Protein AF-A0AAV2EID3-F1 (afdb_monomer_lite)

Structure (mmCIF, N/CA/C/O backbone):
data_AF-A0AAV2EID3-F1
#
_entry.id   AF-A0AAV2EID3-F1
#
loop_
_atom_site.group_PDB
_atom_site.id
_atom_site.type_symbol
_atom_site.label_atom_id
_atom_site.label_alt_id
_atom_site.label_comp_id
_atom_site.label_asym_id
_atom_site.label_entity_id
_atom_site.label_seq_id
_atom_site.pdbx_PDB_ins_code
_atom_site.Cartn_x
_atom_site.Cartn_y
_atom_site.Cartn_z
_atom_site.occupancy
_atom_site.B_iso_or_equiv
_atom_site.auth_seq_id
_atom_site.auth_comp_id
_atom_site.auth_asym_id
_atom_site.auth_atom_id
_atom_site.pdbx_PDB_model_num
ATOM 1 N N . MET A 1 1 ? 14.014 9.945 -13.400 1.00 88.56 1 MET A N 1
ATOM 2 C CA . MET A 1 1 ? 14.006 8.475 -13.251 1.00 88.56 1 MET A CA 1
ATOM 3 C C . MET A 1 1 ? 14.023 7.812 -14.616 1.00 88.56 1 MET A C 1
ATOM 5 O O . MET A 1 1 ? 14.998 7.139 -14.896 1.00 88.56 1 MET A O 1
ATOM 9 N N . GLU A 1 2 ? 13.040 8.075 -15.479 1.00 92.00 2 GLU A N 1
ATOM 10 C CA . GLU A 1 2 ? 12.957 7.484 -16.829 1.00 92.00 2 GLU A CA 1
ATOM 11 C C . GLU A 1 2 ? 14.225 7.690 -17.669 1.00 92.00 2 GLU A C 1
ATOM 13 O O . GLU A 1 2 ? 14.787 6.716 -18.156 1.00 92.00 2 GLU A O 1
ATOM 18 N N . ASN A 1 3 ? 14.757 8.918 -17.730 1.00 94.00 3 ASN A N 1
ATOM 19 C CA . ASN A 1 3 ? 16.014 9.186 -18.447 1.00 94.00 3 ASN A CA 1
ATOM 20 C C . ASN A 1 3 ? 17.190 8.352 -17.922 1.00 94.00 3 ASN A C 1
ATOM 22 O O . ASN A 1 3 ? 17.950 7.806 -18.706 1.00 94.00 3 ASN A O 1
ATOM 26 N N . PHE A 1 4 ? 17.314 8.234 -16.597 1.00 95.75 4 PHE A N 1
ATOM 27 C CA . PHE A 1 4 ? 18.401 7.485 -15.965 1.00 95.75 4 PHE A CA 1
ATOM 28 C C . PHE A 1 4 ? 18.275 5.985 -16.250 1.00 95.75 4 PHE A C 1
ATOM 30 O O . PHE A 1 4 ? 19.234 5.355 -16.672 1.00 95.75 4 PHE A O 1
ATOM 37 N N . LEU A 1 5 ? 17.068 5.429 -16.098 1.00 96.06 5 LEU A N 1
ATOM 38 C CA . LEU A 1 5 ? 16.764 4.021 -16.382 1.00 96.06 5 LEU A CA 1
ATOM 39 C C . LEU A 1 5 ? 16.831 3.670 -17.876 1.00 96.06 5 LEU A C 1
ATOM 41 O O . LEU A 1 5 ? 16.858 2.494 -18.229 1.00 96.06 5 LEU A O 1
ATOM 45 N N . SER A 1 6 ? 16.901 4.680 -18.742 1.00 95.38 6 SER A N 1
ATOM 46 C CA . SER A 1 6 ? 17.039 4.511 -20.186 1.00 95.38 6 SER A CA 1
ATOM 47 C C . SER A 1 6 ? 18.491 4.511 -20.673 1.00 95.38 6 SER A C 1
ATOM 49 O O . SER A 1 6 ? 18.713 4.208 -21.841 1.00 95.38 6 SER A O 1
ATOM 51 N N . GLU A 1 7 ? 19.477 4.821 -19.823 1.00 96.38 7 GLU A N 1
ATOM 52 C CA . GLU A 1 7 ? 20.891 4.841 -20.218 1.00 96.38 7 GLU A CA 1
ATOM 53 C C . GLU A 1 7 ? 21.411 3.432 -20.547 1.00 96.38 7 GLU A C 1
ATOM 55 O O . GLU A 1 7 ? 21.319 2.522 -19.724 1.00 96.38 7 GLU A O 1
ATOM 60 N N . ASP A 1 8 ? 22.038 3.257 -21.715 1.00 95.56 8 ASP A N 1
ATOM 61 C CA . ASP A 1 8 ? 22.587 1.963 -22.159 1.00 95.56 8 ASP A CA 1
ATOM 62 C C . ASP A 1 8 ? 23.606 1.375 -21.178 1.00 95.56 8 ASP A C 1
ATOM 64 O O . ASP A 1 8 ? 23.669 0.162 -20.977 1.00 95.56 8 ASP A O 1
ATOM 68 N N . THR A 1 9 ? 24.414 2.230 -20.547 1.00 96.00 9 THR A N 1
ATOM 69 C CA . THR A 1 9 ? 25.388 1.825 -19.525 1.00 96.00 9 THR A CA 1
ATOM 70 C C . THR A 1 9 ? 24.691 1.216 -18.314 1.00 96.00 9 THR A C 1
ATOM 72 O O . THR A 1 9 ? 25.139 0.188 -17.803 1.00 96.00 9 THR A O 1
ATOM 75 N N . LEU A 1 10 ? 23.576 1.807 -17.878 1.00 96.38 10 LEU A N 1
ATOM 76 C CA . LEU A 1 10 ? 22.786 1.300 -16.767 1.00 96.38 10 LEU A CA 1
ATOM 77 C C . LEU A 1 10 ? 22.003 0.046 -17.156 1.00 96.38 10 LEU A C 1
ATOM 79 O O . LEU A 1 10 ? 22.027 -0.927 -16.405 1.00 96.38 10 LEU A O 1
ATOM 83 N N . LYS A 1 11 ? 21.369 0.024 -18.334 1.00 96.94 11 LYS A N 1
ATOM 84 C CA . LYS A 1 11 ? 20.698 -1.175 -18.862 1.00 96.94 11 LYS A CA 1
ATOM 85 C C . LYS A 1 11 ? 21.664 -2.351 -18.942 1.00 96.94 11 LYS A C 1
ATOM 87 O O . LYS A 1 11 ? 21.367 -3.422 -18.418 1.00 96.94 11 LYS A O 1
ATOM 92 N N . SER A 1 12 ? 22.864 -2.117 -19.473 1.00 95.94 12 SER A N 1
ATOM 93 C CA . SER A 1 12 ? 23.932 -3.118 -19.531 1.00 95.94 12 SER A CA 1
ATOM 94 C C . SER A 1 12 ? 24.351 -3.587 -18.136 1.00 95.94 12 SER A C 1
ATOM 96 O O . SER A 1 12 ? 24.514 -4.785 -17.918 1.00 95.94 12 SER A O 1
ATOM 98 N N . ALA A 1 13 ? 24.486 -2.671 -17.170 1.00 97.31 13 ALA A N 1
ATOM 99 C CA . ALA A 1 13 ? 24.835 -3.014 -15.790 1.00 97.31 13 ALA A CA 1
ATOM 100 C C . ALA A 1 13 ? 23.743 -3.834 -15.075 1.00 97.31 13 ALA A C 1
ATOM 102 O O . ALA A 1 13 ? 24.067 -4.680 -14.243 1.00 97.31 13 ALA A O 1
ATOM 103 N N . LEU A 1 14 ? 22.467 -3.608 -15.403 1.00 96.81 14 LEU A N 1
ATOM 104 C CA . LEU A 1 14 ? 21.319 -4.359 -14.881 1.00 96.81 14 LEU A CA 1
ATOM 105 C C . LEU A 1 14 ? 21.025 -5.649 -15.670 1.00 96.81 14 LEU A C 1
ATOM 107 O O . LEU A 1 14 ? 20.185 -6.438 -15.244 1.00 96.81 14 LEU A O 1
ATOM 111 N N . GLY A 1 15 ? 21.702 -5.876 -16.801 1.00 96.88 15 GLY A N 1
ATOM 112 C CA . GLY A 1 15 ? 21.473 -7.031 -17.674 1.00 96.88 15 GLY A CA 1
ATOM 113 C C . GLY A 1 15 ? 20.186 -6.950 -18.505 1.00 96.88 15 GLY A C 1
ATOM 114 O O . GLY A 1 15 ? 19.633 -7.985 -18.870 1.00 96.88 15 GLY A O 1
ATOM 115 N N . VAL A 1 16 ? 19.698 -5.742 -18.792 1.00 96.44 16 VAL A N 1
ATOM 116 C CA . VAL A 1 16 ? 18.509 -5.485 -19.620 1.00 96.44 16 VAL A CA 1
ATOM 117 C C . VAL A 1 16 ? 18.942 -5.161 -21.055 1.00 96.44 16 VAL A C 1
ATOM 119 O O . VAL A 1 16 ? 19.944 -4.480 -21.261 1.00 96.44 16 VAL A O 1
ATOM 122 N N . GLY A 1 17 ? 18.199 -5.650 -22.054 1.00 94.62 17 GLY A N 1
ATOM 123 C CA . GLY A 1 17 ? 18.461 -5.357 -23.467 1.00 94.62 17 GLY A CA 1
ATOM 124 C C . GLY A 1 17 ? 18.309 -3.868 -23.796 1.00 94.62 17 GLY A C 1
ATOM 125 O O . GLY A 1 17 ? 17.390 -3.209 -23.310 1.00 94.62 17 GLY A O 1
ATOM 126 N N . ASN A 1 18 ? 19.200 -3.327 -24.633 1.00 92.75 18 ASN A N 1
ATOM 127 C CA . ASN A 1 18 ? 19.157 -1.907 -25.018 1.00 92.75 18 ASN A CA 1
ATOM 128 C C . ASN A 1 18 ? 17.930 -1.565 -25.883 1.00 92.75 18 ASN A C 1
ATOM 130 O O . ASN A 1 18 ? 17.502 -0.413 -25.912 1.00 92.75 18 ASN A O 1
ATOM 134 N N . ASP A 1 19 ? 17.349 -2.566 -26.544 1.00 94.25 19 ASP A N 1
ATOM 135 C CA . ASP A 1 19 ? 16.120 -2.501 -27.337 1.00 94.25 19 ASP A CA 1
ATOM 136 C C . ASP A 1 19 ? 14.838 -2.411 -26.493 1.00 94.25 19 ASP A C 1
ATOM 138 O O . ASP A 1 19 ? 13.771 -2.129 -27.033 1.00 94.25 19 ASP A O 1
ATOM 142 N N . ILE A 1 20 ? 14.932 -2.608 -25.175 1.00 93.06 20 ILE A N 1
ATOM 143 C CA . ILE A 1 20 ? 13.799 -2.485 -24.256 1.00 93.06 20 ILE A CA 1
ATOM 144 C C . ILE A 1 20 ? 13.715 -1.044 -23.755 1.00 93.06 20 ILE A C 1
ATOM 146 O O . ILE A 1 20 ? 14.631 -0.541 -23.099 1.00 93.06 20 ILE A O 1
ATOM 150 N N . GLU A 1 21 ? 12.607 -0.370 -24.045 1.00 93.12 21 GLU A N 1
ATOM 151 C CA . GLU A 1 21 ? 12.312 0.964 -23.523 1.00 93.12 21 GLU A CA 1
ATOM 152 C C . GLU A 1 21 ? 11.787 0.881 -22.085 1.00 93.12 21 GLU A C 1
ATOM 154 O O . GLU A 1 21 ? 10.903 0.082 -21.773 1.00 93.12 21 GLU A O 1
ATOM 159 N N . PHE A 1 22 ? 12.331 1.715 -21.196 1.00 95.25 22 PHE A N 1
ATOM 160 C CA . PHE A 1 22 ? 11.785 1.855 -19.854 1.00 95.25 22 PHE A CA 1
ATOM 161 C C . PHE A 1 22 ? 10.620 2.847 -19.876 1.00 95.25 22 PHE A C 1
ATOM 163 O O . PHE A 1 22 ? 10.805 4.012 -20.220 1.00 95.25 22 PHE A O 1
ATOM 170 N N . VAL A 1 23 ? 9.455 2.405 -19.411 1.00 94.94 23 VAL A N 1
ATOM 171 C CA . VAL A 1 23 ? 8.302 3.262 -19.115 1.00 94.94 23 VAL A CA 1
ATOM 172 C C . VAL A 1 23 ? 7.884 3.057 -17.664 1.00 94.94 23 VAL A C 1
ATOM 174 O O . VAL A 1 23 ? 7.966 1.945 -17.140 1.00 94.94 23 VAL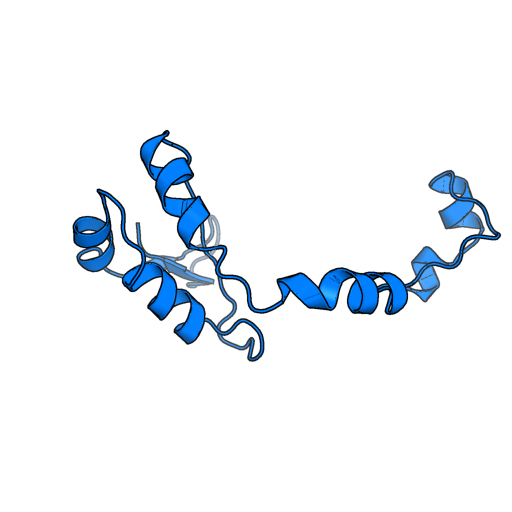 A O 1
ATOM 177 N N . SER A 1 24 ? 7.446 4.123 -16.995 1.00 95.38 24 SER A N 1
ATOM 178 C CA . SER A 1 24 ? 7.039 4.052 -15.587 1.00 95.38 24 SER A CA 1
ATOM 179 C C . SER A 1 24 ? 5.729 3.283 -15.381 1.00 95.38 24 SER A C 1
ATOM 181 O O . SER A 1 24 ? 5.634 2.492 -14.444 1.00 95.38 24 SER A O 1
ATOM 183 N N . CYS A 1 25 ? 4.755 3.465 -16.277 1.00 95.62 25 CYS A N 1
ATOM 184 C CA . CYS A 1 25 ? 3.471 2.762 -16.283 1.00 95.62 25 CYS A CA 1
ATOM 185 C C . CYS A 1 25 ? 3.083 2.381 -17.720 1.00 95.62 25 CYS A C 1
ATOM 187 O O . CYS A 1 25 ? 3.055 3.241 -18.598 1.00 95.62 25 CYS A O 1
ATOM 189 N N . SER A 1 26 ? 2.748 1.109 -17.962 1.00 96.00 26 SER A N 1
ATOM 190 C CA . SER A 1 26 ? 2.276 0.639 -19.273 1.00 96.00 26 SER A CA 1
ATOM 191 C C . SER A 1 26 ? 0.764 0.817 -19.407 1.00 96.00 26 SER A C 1
ATOM 193 O O . SER A 1 26 ? 0.001 0.220 -18.646 1.00 96.00 26 SER A O 1
ATOM 195 N N . SER A 1 27 ? 0.325 1.598 -20.398 1.00 96.75 27 SER A N 1
ATOM 196 C CA . SER A 1 27 ? -1.100 1.753 -20.714 1.00 96.75 27 SER A CA 1
ATOM 197 C C . SER A 1 27 ? -1.722 0.461 -21.245 1.00 96.75 27 SER A C 1
ATOM 199 O O . SER A 1 27 ? -2.874 0.184 -20.952 1.00 96.75 27 SER A O 1
ATOM 201 N N . GLU A 1 28 ? -0.958 -0.364 -21.968 1.00 97.19 28 GLU A N 1
ATOM 202 C CA . GLU A 1 28 ? -1.439 -1.658 -22.470 1.00 97.19 28 GLU A CA 1
ATOM 203 C C . GLU A 1 28 ? -1.813 -2.598 -21.317 1.00 97.19 28 GLU A C 1
ATOM 205 O O . GLU A 1 28 ? -2.883 -3.205 -21.323 1.00 97.19 28 GLU A O 1
ATOM 210 N N . VAL A 1 29 ? -0.954 -2.678 -20.294 1.00 96.50 29 VAL A N 1
ATOM 211 C CA . VAL A 1 29 ? -1.234 -3.482 -19.096 1.00 96.50 29 VAL A CA 1
ATOM 212 C C . VAL A 1 29 ? -2.394 -2.883 -18.302 1.00 96.50 29 VAL A C 1
ATOM 214 O O . VAL A 1 29 ? -3.249 -3.631 -17.835 1.00 96.50 29 VAL A O 1
ATOM 217 N N . TYR A 1 30 ? -2.444 -1.552 -18.174 1.00 96.44 30 TYR A N 1
ATOM 218 C CA . TYR A 1 30 ? -3.559 -0.855 -17.529 1.00 96.44 30 TYR A CA 1
ATOM 219 C C . TYR A 1 30 ? -4.896 -1.221 -18.187 1.00 96.44 30 TYR A C 1
ATOM 221 O O . TYR A 1 30 ? -5.787 -1.732 -17.512 1.00 96.44 30 TYR A O 1
ATOM 229 N N . ASP A 1 31 ? -5.002 -1.060 -19.509 1.00 97.31 31 ASP A N 1
ATOM 230 C CA . ASP A 1 31 ? -6.216 -1.341 -20.279 1.00 97.31 31 ASP A CA 1
ATOM 231 C C . ASP A 1 31 ? -6.629 -2.816 -20.187 1.00 97.31 31 ASP A C 1
ATOM 233 O O . ASP A 1 31 ? -7.814 -3.127 -20.051 1.00 97.31 31 ASP A O 1
ATOM 237 N N . ALA A 1 32 ? -5.658 -3.735 -20.203 1.00 97.75 32 ALA A N 1
ATOM 238 C CA . ALA A 1 32 ? -5.914 -5.166 -20.065 1.00 97.75 32 ALA A CA 1
ATOM 239 C C . ALA A 1 32 ? -6.487 -5.547 -18.688 1.00 97.75 32 ALA A C 1
ATOM 241 O O . ALA A 1 32 ? -7.232 -6.525 -18.589 1.00 97.75 32 ALA A O 1
ATOM 242 N N . MET A 1 33 ? -6.158 -4.789 -17.636 1.00 96.44 33 MET A N 1
ATOM 243 C CA . MET A 1 33 ? -6.590 -5.066 -16.261 1.00 96.44 33 MET A CA 1
ATOM 244 C C . MET A 1 33 ? -7.822 -4.272 -15.825 1.00 96.44 33 MET A C 1
ATOM 246 O O . MET A 1 33 ? -8.402 -4.580 -14.796 1.00 96.44 33 MET A O 1
ATOM 250 N N . MET A 1 34 ? -8.332 -3.348 -16.644 1.00 96.56 34 MET A N 1
ATOM 251 C CA . MET A 1 34 ? -9.501 -2.517 -16.307 1.00 96.56 34 MET A CA 1
ATOM 252 C C . MET A 1 34 ? -10.746 -3.283 -15.826 1.00 96.56 34 MET A C 1
ATOM 254 O O . MET A 1 34 ? -11.591 -2.712 -15.137 1.00 96.56 34 MET A O 1
ATOM 258 N N . GLY A 1 35 ? -10.883 -4.564 -16.182 1.00 95.81 35 GLY A N 1
ATOM 259 C CA . GLY A 1 35 ? -12.000 -5.406 -15.754 1.00 95.81 35 GLY A CA 1
ATOM 260 C C . GLY A 1 35 ? -12.069 -5.676 -14.245 1.00 95.81 35 GLY A C 1
ATOM 261 O O . GLY A 1 35 ? -13.157 -5.973 -13.752 1.00 95.81 35 GLY A O 1
ATOM 262 N N . ASP A 1 36 ? -10.958 -5.566 -13.510 1.00 94.94 36 ASP A N 1
ATOM 263 C CA . ASP A 1 36 ? -10.918 -5.801 -12.060 1.00 94.94 36 ASP A CA 1
ATOM 264 C C . ASP A 1 36 ? -11.013 -4.522 -11.211 1.00 94.94 36 ASP A C 1
ATOM 266 O O . ASP A 1 36 ? -11.183 -4.604 -9.996 1.00 94.94 36 ASP A O 1
ATOM 270 N N . TRP A 1 37 ? -11.004 -3.348 -11.852 1.00 94.31 37 TRP A N 1
ATOM 271 C CA . TRP A 1 37 ? -10.858 -2.046 -11.194 1.00 94.31 37 TRP A CA 1
ATOM 272 C C . TRP A 1 37 ? -11.890 -1.774 -10.090 1.00 94.31 37 TRP A C 1
ATOM 274 O O . TRP A 1 37 ? -11.600 -1.109 -9.100 1.00 94.31 37 TRP A O 1
ATOM 284 N N . MET A 1 38 ? -13.116 -2.267 -10.275 1.00 95.81 38 MET A N 1
ATOM 285 C CA . MET A 1 38 ? -14.243 -2.040 -9.362 1.00 95.81 38 MET A CA 1
ATOM 286 C C . MET A 1 38 ? -14.597 -3.270 -8.517 1.00 95.81 38 MET A C 1
ATOM 288 O O . MET A 1 38 ? -15.659 -3.291 -7.891 1.00 95.81 38 MET A O 1
ATOM 292 N N . LEU A 1 39 ? -13.759 -4.308 -8.520 1.00 96.44 39 LEU A N 1
ATOM 293 C CA . LEU A 1 39 ? -13.964 -5.463 -7.656 1.00 96.44 39 LEU A CA 1
ATOM 294 C C . LEU A 1 39 ? -13.580 -5.127 -6.216 1.00 96.44 39 LEU A C 1
ATOM 296 O O . LEU A 1 39 ? -12.603 -4.431 -5.950 1.00 96.44 39 LEU A O 1
ATOM 300 N N . ASP A 1 40 ? -14.365 -5.651 -5.280 1.00 96.12 40 ASP A N 1
ATOM 301 C CA . ASP A 1 40 ? -14.070 -5.527 -3.862 1.00 96.12 40 ASP A CA 1
ATOM 302 C C . ASP A 1 40 ? -13.067 -6.606 -3.438 1.00 96.12 40 ASP A C 1
ATOM 304 O O . ASP A 1 40 ? -13.377 -7.800 -3.434 1.00 96.12 40 ASP A O 1
ATOM 308 N N . PHE A 1 41 ? -11.855 -6.172 -3.094 1.00 95.69 41 PHE A N 1
ATOM 309 C CA . PHE A 1 41 ? -10.776 -7.035 -2.616 1.00 95.69 41 PHE A CA 1
ATOM 310 C C . PHE A 1 41 ? -10.555 -6.946 -1.102 1.00 95.69 41 PHE A C 1
ATOM 312 O O . PHE A 1 41 ? -9.806 -7.759 -0.551 1.00 95.69 41 PHE A O 1
ATOM 319 N N . GLU A 1 42 ? -11.218 -6.012 -0.411 1.00 96.00 42 GLU A N 1
ATOM 320 C CA . GLU A 1 42 ? -11.137 -5.882 1.049 1.00 96.00 42 GLU A CA 1
ATOM 321 C C . GLU A 1 42 ? -11.581 -7.177 1.736 1.00 96.00 42 GLU A C 1
ATOM 323 O O . GLU A 1 42 ? -10.948 -7.615 2.697 1.00 96.00 42 GLU A O 1
ATOM 328 N N . VAL A 1 43 ? -12.558 -7.875 1.152 1.00 96.25 43 VAL A N 1
ATOM 329 C CA . VAL A 1 43 ? -13.096 -9.153 1.641 1.00 96.25 43 VAL A CA 1
ATOM 330 C C . VAL A 1 43 ? -12.052 -10.269 1.788 1.00 96.25 43 VAL A C 1
ATOM 332 O O . VAL A 1 43 ? -12.293 -11.249 2.496 1.00 96.25 43 VAL A O 1
ATOM 335 N N . GLY A 1 44 ? -10.886 -10.148 1.142 1.00 97.25 44 GLY A N 1
ATOM 336 C CA . GLY A 1 44 ? -9.773 -11.088 1.297 1.00 97.25 44 GLY A CA 1
ATOM 337 C C . GLY A 1 44 ? -8.947 -10.870 2.571 1.00 97.25 44 GLY A C 1
ATOM 338 O O . GLY A 1 44 ? -8.323 -11.808 3.072 1.00 97.25 44 GLY A O 1
ATOM 339 N N . ILE A 1 45 ? -8.952 -9.655 3.124 1.00 97.94 45 ILE A N 1
ATOM 340 C CA . ILE A 1 45 ? -8.117 -9.257 4.265 1.00 97.94 45 ILE A CA 1
ATOM 341 C C . ILE A 1 45 ? -8.532 -9.950 5.573 1.00 97.94 45 ILE A C 1
ATOM 343 O O . ILE A 1 45 ? -7.635 -10.417 6.282 1.00 97.94 45 ILE A O 1
ATOM 347 N N . PRO A 1 46 ? -9.832 -10.103 5.911 1.00 98.00 46 PRO A N 1
ATOM 348 C CA . PRO A 1 46 ? -10.241 -10.794 7.130 1.00 98.00 46 PRO A CA 1
ATOM 349 C C . PRO A 1 46 ? -9.621 -12.185 7.282 1.00 98.00 46 PRO A C 1
ATOM 351 O O . PRO A 1 46 ? -9.105 -12.504 8.348 1.00 98.00 46 PRO A O 1
ATOM 354 N N . ALA A 1 47 ? -9.572 -12.991 6.216 1.00 98.06 47 ALA A N 1
ATOM 355 C CA . ALA A 1 47 ? -8.969 -14.325 6.272 1.00 98.06 47 ALA A CA 1
ATOM 356 C C . ALA A 1 47 ? -7.474 -14.284 6.645 1.00 98.06 47 ALA A C 1
ATOM 358 O O . ALA A 1 47 ? -6.999 -15.132 7.403 1.00 98.06 47 ALA A O 1
ATOM 359 N N . LEU A 1 48 ? -6.742 -13.276 6.159 1.00 98.06 48 LEU A N 1
ATOM 360 C CA . LEU A 1 48 ? -5.341 -13.058 6.521 1.00 98.06 48 LEU A CA 1
ATOM 361 C C . LEU A 1 48 ? -5.214 -12.730 8.015 1.00 98.06 48 LEU A C 1
ATOM 363 O O . LEU A 1 48 ? -4.409 -13.355 8.709 1.00 98.06 48 LEU A O 1
ATOM 367 N N . LEU A 1 49 ? -6.053 -11.823 8.524 1.00 97.88 49 LEU A N 1
ATOM 368 C CA . LEU A 1 49 ? -6.073 -11.448 9.941 1.00 97.88 49 LEU A CA 1
ATOM 369 C C . LEU A 1 49 ? -6.403 -12.646 10.846 1.00 97.88 49 LEU A C 1
ATOM 371 O O . LEU A 1 49 ? -5.698 -12.875 11.829 1.00 97.88 49 LEU A O 1
ATOM 375 N N . GLU A 1 50 ? -7.410 -13.454 10.494 1.00 98.19 50 GLU A N 1
ATOM 376 C CA . GLU A 1 50 ? -7.788 -14.647 11.271 1.00 98.19 50 GLU A CA 1
ATOM 377 C C . GLU A 1 50 ? -6.694 -15.729 11.262 1.00 98.19 50 GLU A C 1
ATOM 379 O O . GLU A 1 50 ? -6.562 -16.492 12.218 1.00 98.19 50 GLU A O 1
ATOM 384 N N . SER A 1 51 ? -5.860 -15.777 10.217 1.00 98.19 51 SER A N 1
ATOM 385 C CA . SER A 1 51 ? -4.686 -16.663 10.171 1.00 98.19 51 SER A CA 1
ATOM 386 C C . SER A 1 51 ? -3.486 -16.159 10.990 1.00 98.19 51 SER A C 1
ATOM 388 O O . SER A 1 51 ? -2.454 -16.829 11.053 1.00 98.19 51 SER A O 1
ATOM 390 N N . GLY A 1 52 ? -3.605 -14.994 11.636 1.00 97.31 52 GLY A N 1
ATOM 391 C CA . GLY A 1 52 ? -2.552 -14.390 12.453 1.00 97.31 52 GLY A CA 1
ATOM 392 C C . GLY A 1 52 ? -1.560 -13.519 11.676 1.00 97.31 52 GLY A C 1
ATOM 393 O O . GLY A 1 52 ? -0.547 -13.103 12.246 1.00 97.31 52 GLY A O 1
ATOM 394 N N . ILE A 1 53 ? -1.827 -13.216 10.401 1.00 98.12 53 ILE A N 1
ATOM 395 C CA . ILE A 1 53 ? -1.015 -12.279 9.617 1.00 98.12 53 ILE A CA 1
ATOM 396 C C . ILE A 1 53 ? -1.330 -10.856 10.076 1.00 98.12 53 ILE A C 1
ATOM 398 O O . ILE A 1 53 ? -2.484 -10.441 10.139 1.00 98.12 53 ILE A O 1
ATOM 402 N N . LYS A 1 54 ? -0.285 -10.086 10.384 1.00 96.25 54 LYS A N 1
ATOM 403 C CA . LYS A 1 54 ? -0.415 -8.669 10.736 1.00 96.25 54 LYS A CA 1
ATOM 404 C C . LYS A 1 54 ? -0.465 -7.827 9.465 1.00 96.25 54 LYS A C 1
ATOM 406 O O . LYS A 1 54 ? 0.413 -7.960 8.617 1.00 96.25 54 LYS A O 1
ATOM 411 N N . VAL A 1 55 ? -1.453 -6.942 9.371 1.00 95.94 55 VAL A N 1
ATOM 412 C CA . VAL A 1 55 ? -1.651 -6.031 8.235 1.00 95.94 55 VAL A CA 1
ATOM 413 C C . VAL A 1 55 ? -1.462 -4.592 8.710 1.00 95.94 55 VAL A C 1
ATOM 415 O O . VAL A 1 55 ? -1.961 -4.224 9.770 1.00 95.94 55 VAL A O 1
ATOM 418 N N . LEU A 1 56 ? -0.734 -3.789 7.931 1.00 96.38 56 LEU A N 1
ATOM 419 C CA . LE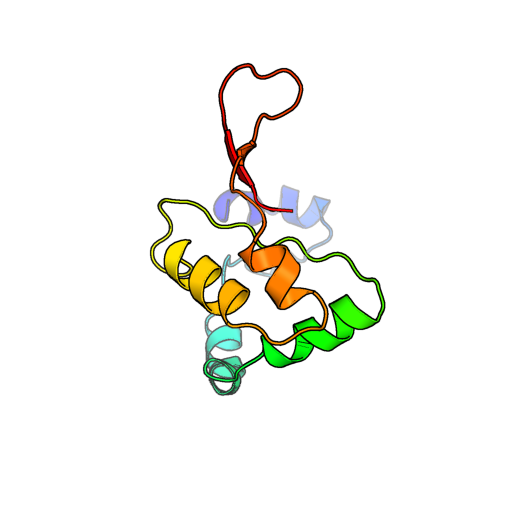U A 1 56 ? -0.563 -2.352 8.147 1.00 96.38 56 LEU A CA 1
ATOM 420 C C . LEU A 1 56 ? -1.161 -1.607 6.955 1.00 96.38 56 LEU A C 1
ATOM 422 O O . LEU A 1 56 ? -0.674 -1.756 5.836 1.00 96.38 56 LEU A O 1
ATOM 426 N N . ILE A 1 57 ? -2.175 -0.785 7.213 1.00 96.75 57 ILE A N 1
ATOM 427 C CA . ILE A 1 57 ? -2.717 0.164 6.240 1.00 96.75 57 ILE A CA 1
ATOM 428 C C . ILE A 1 57 ? -2.147 1.537 6.582 1.00 96.75 57 ILE A C 1
ATOM 430 O O . ILE A 1 57 ? -2.345 2.032 7.690 1.00 96.75 57 ILE A O 1
ATOM 434 N N . TYR A 1 58 ? -1.408 2.135 5.652 1.00 96.62 58 TYR A N 1
ATOM 435 C CA . TYR A 1 58 ? -0.841 3.472 5.802 1.00 96.62 58 TYR A CA 1
ATOM 436 C C . TYR A 1 58 ? -1.287 4.340 4.627 1.00 96.62 58 TYR A C 1
ATOM 438 O O . TYR A 1 58 ? -1.345 3.873 3.492 1.00 96.62 58 TYR A O 1
ATOM 446 N N . ALA A 1 59 ? -1.603 5.603 4.898 1.00 97.62 59 ALA A N 1
ATOM 447 C CA . ALA A 1 59 ? -2.054 6.549 3.88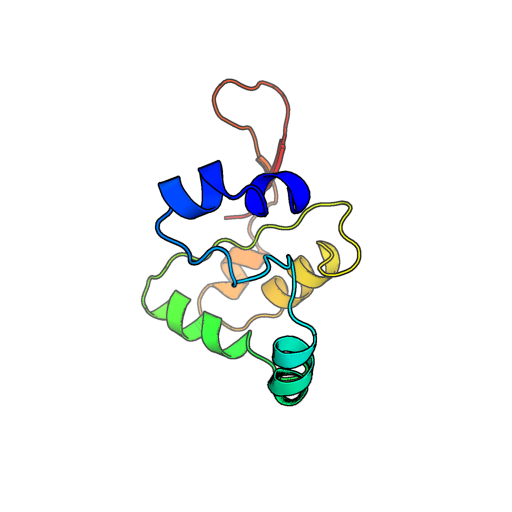7 1.00 97.62 59 ALA A CA 1
ATOM 448 C C . ALA A 1 59 ? -1.416 7.919 4.127 1.00 97.62 59 ALA A C 1
ATOM 450 O O . ALA A 1 59 ? -1.262 8.353 5.269 1.00 97.62 59 ALA A O 1
ATOM 451 N N . GLY A 1 60 ? -1.033 8.597 3.045 1.00 97.44 60 GLY A N 1
ATOM 452 C CA . GLY A 1 60 ? -0.553 9.974 3.111 1.00 97.44 60 GLY A CA 1
ATOM 453 C C . GLY A 1 60 ? -1.719 10.946 3.275 1.00 97.44 60 GLY A C 1
ATOM 454 O O . GLY A 1 60 ? -2.709 10.847 2.555 1.00 97.44 60 GLY A O 1
ATOM 455 N N . GLU A 1 61 ? -1.587 11.917 4.182 1.00 95.94 61 GLU A N 1
ATOM 456 C CA . GLU A 1 61 ? -2.645 12.900 4.476 1.00 95.94 61 GLU A CA 1
ATOM 457 C C . GLU A 1 61 ? -3.083 13.699 3.235 1.00 95.94 61 GLU A C 1
ATOM 459 O O . GLU A 1 61 ? -4.249 14.065 3.105 1.00 95.94 61 GLU A O 1
ATOM 464 N N . TYR A 1 62 ? -2.155 13.934 2.304 1.00 96.81 62 TYR A N 1
ATOM 465 C CA . TYR A 1 62 ? -2.363 14.783 1.129 1.00 96.81 62 TYR A CA 1
ATOM 466 C C . TYR A 1 62 ? -2.575 14.016 -0.185 1.00 96.81 62 TYR A C 1
ATOM 468 O O . TYR A 1 62 ? -2.593 14.642 -1.244 1.00 96.81 62 TYR A O 1
ATOM 476 N N . ASP A 1 63 ? -2.722 12.687 -0.151 1.00 98.12 63 ASP A N 1
ATOM 477 C CA . ASP A 1 63 ? -3.113 11.934 -1.347 1.00 98.12 63 ASP A CA 1
ATOM 478 C C . ASP A 1 63 ? -4.623 12.062 -1.583 1.00 98.12 63 ASP A C 1
ATOM 480 O O . ASP A 1 63 ? -5.433 11.838 -0.684 1.00 98.12 63 ASP A O 1
ATOM 484 N N . LEU A 1 64 ? -5.003 12.427 -2.807 1.00 97.38 64 LEU A N 1
ATOM 485 C CA . LEU A 1 64 ? -6.399 12.500 -3.222 1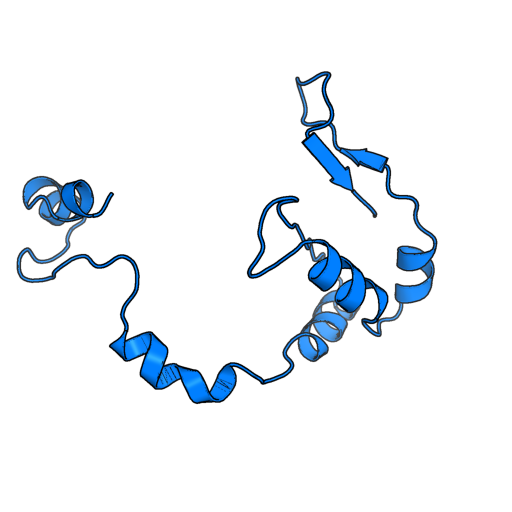.00 97.38 64 LEU A CA 1
ATOM 486 C C . LEU A 1 64 ? -6.910 11.154 -3.748 1.00 97.38 64 LEU A C 1
ATOM 488 O O . LEU A 1 64 ? -8.052 10.790 -3.463 1.00 9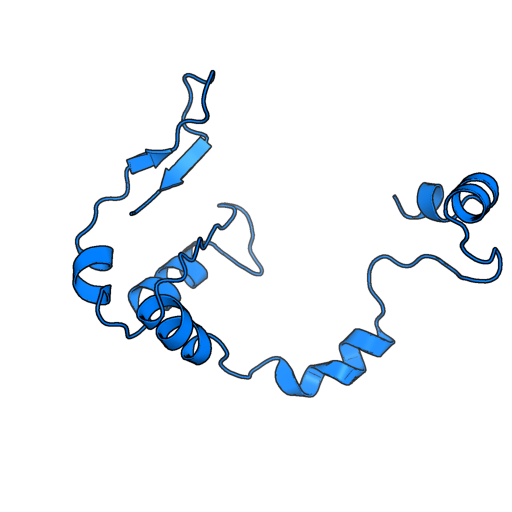7.38 64 LEU A O 1
ATOM 492 N N . ILE A 1 65 ? -6.090 10.431 -4.519 1.00 97.94 65 ILE A N 1
ATOM 493 C CA . ILE A 1 65 ? -6.525 9.233 -5.250 1.00 97.94 65 ILE A CA 1
ATOM 494 C C . ILE A 1 65 ? -6.829 8.112 -4.254 1.00 97.94 65 ILE A C 1
ATOM 496 O O . ILE A 1 65 ? -7.941 7.587 -4.250 1.00 97.94 65 ILE A O 1
ATOM 500 N N . CYS A 1 66 ? -5.890 7.814 -3.353 1.00 97.12 66 CYS A N 1
ATOM 501 C CA . CYS A 1 66 ? -6.042 6.818 -2.292 1.00 97.12 66 CYS A CA 1
ATOM 502 C C . CYS A 1 66 ? -6.082 7.499 -0.915 1.00 97.12 66 CYS A C 1
ATOM 504 O O . CYS A 1 66 ? -5.289 7.205 -0.022 1.00 97.12 66 CYS A O 1
ATOM 506 N N . ASN A 1 67 ? -7.011 8.441 -0.749 1.00 97.88 67 ASN A N 1
ATOM 507 C CA . ASN A 1 67 ? -7.050 9.326 0.415 1.00 97.88 67 ASN A CA 1
ATOM 508 C C . ASN A 1 67 ? -7.191 8.602 1.769 1.00 97.88 67 ASN A C 1
ATOM 510 O O . ASN A 1 67 ? -7.786 7.525 1.884 1.00 97.88 67 ASN A O 1
ATOM 514 N N . TRP A 1 68 ? -6.661 9.232 2.820 1.00 97.25 68 TRP A N 1
ATOM 515 C CA . TRP A 1 68 ? -6.630 8.657 4.166 1.00 97.25 68 TRP A CA 1
ATOM 516 C C . TRP A 1 68 ? -8.025 8.470 4.784 1.00 97.25 68 TRP A C 1
ATOM 518 O O . TRP A 1 68 ? -8.234 7.495 5.500 1.00 97.25 68 TRP A O 1
ATOM 528 N N . LEU A 1 69 ? -8.994 9.343 4.473 1.00 97.31 69 LEU A N 1
ATOM 529 C CA . LEU A 1 69 ? -10.375 9.227 4.962 1.00 97.31 69 LEU A CA 1
ATOM 530 C C . LEU A 1 69 ? -11.067 7.982 4.396 1.00 97.31 69 LEU A C 1
ATOM 532 O O . LEU A 1 69 ? -11.702 7.233 5.132 1.00 97.31 69 LEU A O 1
ATOM 536 N N . GLY A 1 70 ? -10.926 7.744 3.091 1.00 97.81 70 GLY A N 1
ATOM 537 C CA . GLY A 1 70 ? -11.439 6.558 2.414 1.00 97.81 70 GLY A CA 1
ATOM 538 C C . GLY A 1 70 ? -10.820 5.290 2.985 1.00 97.81 70 GLY A C 1
ATOM 539 O O . GLY A 1 70 ? -11.544 4.343 3.283 1.00 97.81 70 GLY A O 1
ATOM 540 N N . ASN A 1 71 ? -9.504 5.317 3.220 1.00 97.88 71 ASN A N 1
ATOM 541 C CA . ASN A 1 71 ? -8.800 4.218 3.869 1.00 97.88 71 ASN A CA 1
ATOM 542 C C . ASN A 1 71 ? -9.299 3.950 5.294 1.00 97.88 71 ASN A C 1
ATOM 544 O O . ASN A 1 71 ? -9.622 2.812 5.619 1.00 97.88 71 ASN A O 1
ATOM 548 N N . SER A 1 72 ? -9.436 4.992 6.118 1.00 96.00 72 SER A N 1
ATOM 549 C CA . SER A 1 72 ? -9.979 4.865 7.476 1.00 96.00 72 SER A CA 1
ATOM 550 C C . SER A 1 72 ? -11.381 4.258 7.461 1.00 96.00 72 SER A C 1
ATOM 552 O O . SER A 1 72 ? -11.646 3.298 8.177 1.00 96.00 72 SER A O 1
ATOM 554 N N . ASN A 1 73 ? -12.263 4.763 6.595 1.00 97.19 73 ASN A N 1
ATOM 555 C CA . ASN A 1 73 ? -13.657 4.333 6.544 1.00 97.19 73 ASN A CA 1
ATOM 556 C C . ASN A 1 73 ? -13.814 2.855 6.164 1.00 97.19 73 ASN A C 1
ATOM 558 O O . ASN A 1 73 ? -14.638 2.163 6.767 1.00 97.19 73 ASN A O 1
ATOM 562 N N . TRP A 1 74 ? -13.064 2.361 5.168 1.00 97.38 74 TRP A N 1
ATOM 563 C CA . TRP A 1 74 ? -13.181 0.950 4.791 1.00 97.38 74 TRP A CA 1
ATOM 564 C C . TRP A 1 74 ? -12.582 0.038 5.866 1.00 97.38 74 TRP A C 1
ATOM 566 O O . TRP A 1 74 ? -13.196 -0.976 6.191 1.00 97.38 74 TRP A O 1
ATOM 576 N N . VAL A 1 75 ? -11.462 0.423 6.494 1.00 96.44 75 VAL A N 1
ATOM 577 C CA . VAL A 1 75 ? -10.854 -0.351 7.592 1.00 96.44 75 VAL A CA 1
ATOM 578 C C . VAL A 1 75 ? -11.785 -0.409 8.805 1.00 96.44 75 VAL A C 1
ATOM 580 O O . VAL A 1 75 ? -11.974 -1.477 9.389 1.00 96.44 75 VAL A O 1
ATOM 583 N N . ASP A 1 76 ? -12.426 0.706 9.156 1.00 96.00 76 ASP A N 1
ATOM 584 C CA . ASP A 1 76 ? -13.419 0.751 10.231 1.00 96.00 76 ASP A CA 1
ATOM 585 C C . ASP A 1 76 ? -14.648 -0.112 9.905 1.00 96.00 76 ASP A C 1
ATOM 587 O O . ASP A 1 76 ? -15.231 -0.747 10.795 1.00 96.00 76 ASP A O 1
ATOM 591 N N . GLY A 1 77 ? -15.043 -0.161 8.629 1.00 96.38 77 GLY A N 1
ATOM 592 C CA . GLY A 1 77 ? -16.152 -0.967 8.121 1.00 96.38 77 GLY A CA 1
ATOM 593 C C . GLY A 1 77 ? -15.861 -2.470 8.065 1.00 96.38 77 GLY A C 1
ATOM 594 O O . GLY A 1 77 ? -16.776 -3.267 8.327 1.00 96.38 77 GLY A O 1
ATOM 595 N N . MET A 1 78 ? -14.603 -2.844 7.815 1.00 97.31 78 MET A N 1
ATOM 596 C CA . MET A 1 78 ? -14.146 -4.214 7.573 1.00 97.31 78 MET A CA 1
ATOM 597 C C . MET A 1 78 ? -14.575 -5.185 8.669 1.00 97.31 78 MET A C 1
ATOM 599 O O . MET A 1 78 ? -14.457 -4.914 9.870 1.00 97.31 78 MET A O 1
ATOM 603 N N . LYS A 1 79 ? -15.089 -6.349 8.267 1.00 96.88 79 LYS A N 1
ATOM 604 C CA . LYS A 1 79 ? -15.624 -7.358 9.192 1.00 96.88 79 LYS A CA 1
ATOM 605 C C . LYS A 1 79 ? -14.588 -8.427 9.502 1.00 96.88 79 LYS A C 1
ATOM 607 O O . LYS A 1 79 ? -14.275 -9.261 8.666 1.00 96.88 79 LYS A O 1
ATOM 612 N N . TRP A 1 80 ? -14.114 -8.432 10.744 1.00 97.50 80 TRP A N 1
ATOM 613 C CA . TRP A 1 80 ? -13.187 -9.431 11.277 1.00 97.50 80 TRP A CA 1
ATOM 614 C C . TRP A 1 80 ? -13.327 -9.538 12.803 1.00 97.50 80 TRP A C 1
ATOM 616 O O . TRP A 1 80 ? -13.951 -8.680 13.442 1.00 97.50 80 TRP A O 1
ATOM 626 N N . SER A 1 81 ? -12.766 -10.586 13.409 1.00 97.69 81 SER A N 1
ATOM 627 C CA . SER A 1 81 ? -12.939 -10.896 14.836 1.00 97.69 81 SER A CA 1
ATOM 628 C C . SER A 1 81 ? -12.472 -9.775 15.775 1.00 97.69 81 SER A C 1
ATOM 630 O O . SER A 1 81 ? -13.055 -9.580 16.847 1.00 97.69 81 SER A O 1
ATOM 632 N N . GLY A 1 82 ? -11.478 -8.988 15.357 1.00 96.31 82 GLY A N 1
ATOM 633 C CA . GLY A 1 82 ? -10.924 -7.863 16.109 1.00 96.31 82 GLY A CA 1
ATOM 634 C C . GLY A 1 82 ? -11.543 -6.491 15.826 1.00 96.31 82 GLY A C 1
ATOM 635 O O . GLY A 1 82 ? -11.140 -5.534 16.486 1.00 96.31 82 GLY A O 1
ATOM 636 N N . GLN A 1 83 ? -12.542 -6.366 14.937 1.00 96.62 83 GLN A N 1
ATOM 637 C CA . GLN A 1 83 ? -13.102 -5.068 14.510 1.00 96.62 83 GLN A CA 1
ATOM 638 C C . GLN A 1 83 ? -13.457 -4.150 15.688 1.00 96.62 83 GLN A C 1
ATOM 640 O O . GLN A 1 83 ? -13.032 -3.001 15.737 1.00 96.62 83 GLN A O 1
ATOM 645 N N . ARG A 1 84 ? -14.200 -4.662 16.678 1.00 97.00 84 ARG A N 1
ATOM 646 C CA . ARG A 1 84 ? -14.613 -3.859 17.844 1.00 97.00 84 ARG A CA 1
ATOM 647 C C . ARG A 1 84 ? -13.432 -3.357 18.669 1.00 97.00 84 ARG A C 1
ATOM 649 O O . ARG A 1 84 ? -13.518 -2.285 19.252 1.00 97.00 84 ARG A O 1
ATOM 656 N N . LYS A 1 85 ? -12.359 -4.146 18.758 1.00 96.25 85 LYS A N 1
ATOM 657 C CA . LYS A 1 85 ? -11.158 -3.756 19.498 1.00 96.25 85 LYS A CA 1
ATOM 658 C C . LYS A 1 85 ? -10.414 -2.649 18.753 1.00 96.25 85 LYS A C 1
ATOM 660 O O . LYS A 1 85 ? -10.031 -1.680 19.391 1.00 96.25 85 LYS A O 1
ATOM 665 N N . PHE A 1 86 ? -10.282 -2.778 17.434 1.00 95.88 86 PHE A N 1
ATOM 666 C CA . PHE A 1 86 ? -9.664 -1.765 16.579 1.00 95.88 86 PHE A CA 1
ATOM 667 C C . PHE A 1 86 ? -10.429 -0.432 16.618 1.00 95.88 86 PHE A C 1
ATOM 669 O O . PHE A 1 86 ? -9.845 0.612 16.887 1.00 95.88 86 PHE A O 1
ATOM 676 N N . GLN A 1 87 ? -11.759 -0.472 16.484 1.00 95.50 87 GLN A N 1
ATOM 677 C CA . GLN A 1 87 ? -12.614 0.721 16.577 1.00 95.50 87 GLN A CA 1
ATOM 678 C C . GLN A 1 87 ? -12.557 1.411 17.950 1.00 95.50 87 GLN A C 1
ATOM 680 O O . GLN A 1 87 ? -12.835 2.601 18.061 1.00 95.50 87 GLN A O 1
ATOM 685 N N . ALA A 1 88 ? -12.245 0.663 19.012 1.00 96.12 88 ALA A N 1
ATOM 686 C CA . ALA A 1 88 ? -12.115 1.199 20.365 1.00 96.12 88 ALA A CA 1
ATOM 687 C C . ALA A 1 88 ? -10.701 1.712 20.682 1.00 96.12 88 ALA A C 1
ATOM 689 O O . ALA A 1 88 ? -10.509 2.365 21.711 1.00 96.12 88 ALA A O 1
ATOM 690 N N . ALA A 1 89 ? -9.707 1.387 19.855 1.00 96.12 89 ALA A N 1
ATOM 691 C CA . ALA A 1 89 ? -8.341 1.833 20.051 1.00 96.12 89 ALA A CA 1
ATOM 692 C C . ALA A 1 89 ? -8.201 3.314 19.671 1.00 96.12 89 ALA A C 1
ATOM 694 O O . ALA A 1 89 ? -8.819 3.809 18.731 1.00 96.12 89 ALA A O 1
ATOM 695 N N . ALA A 1 90 ? -7.408 4.040 20.456 1.00 94.75 90 ALA A N 1
ATOM 696 C CA . ALA A 1 90 ? -7.178 5.457 20.230 1.00 94.75 90 ALA A CA 1
ATOM 697 C C . ALA A 1 90 ? -6.082 5.657 19.182 1.00 94.75 90 ALA A C 1
ATOM 699 O O . ALA A 1 90 ? -5.023 5.029 19.267 1.00 94.75 90 ALA A O 1
ATOM 700 N N . SER A 1 91 ? -6.302 6.595 18.263 1.00 94.56 91 SER A N 1
ATOM 701 C CA . SER A 1 91 ? -5.220 7.145 17.451 1.00 94.56 91 SER A CA 1
ATOM 702 C C . SER A 1 91 ? -4.240 7.892 18.350 1.00 94.56 91 SER A C 1
ATOM 704 O O . SER A 1 91 ? -4.630 8.740 19.157 1.00 94.56 91 SER A O 1
ATOM 706 N N . VAL A 1 92 ? -2.957 7.564 18.225 1.00 95.31 92 VAL A N 1
ATOM 707 C CA . VAL A 1 92 ? -1.869 8.215 18.960 1.00 95.31 92 VAL A CA 1
ATOM 708 C C . VAL A 1 92 ? -0.831 8.775 17.990 1.00 95.31 92 VAL A C 1
ATOM 710 O O . VAL A 1 92 ? -0.648 8.216 16.907 1.00 95.31 92 VAL A O 1
ATOM 713 N N . PRO A 1 93 ? -0.106 9.848 18.360 1.00 95.50 93 PRO A N 1
ATOM 714 C CA . PRO A 1 93 ? 0.983 10.360 17.539 1.00 95.50 93 PRO A CA 1
ATOM 715 C C . PRO A 1 93 ? 2.034 9.280 17.270 1.00 95.50 93 PRO A C 1
ATOM 717 O O . PRO A 1 93 ? 2.577 8.675 18.199 1.00 95.50 93 PRO A O 1
ATOM 720 N N . PHE A 1 94 ? 2.352 9.060 15.998 1.00 94.62 94 PHE A N 1
ATOM 721 C CA . PHE A 1 94 ? 3.421 8.165 15.587 1.00 94.62 94 PHE A CA 1
ATOM 722 C C . PHE A 1 94 ? 4.747 8.924 15.551 1.00 94.62 94 PHE A C 1
ATOM 724 O O . PHE A 1 94 ? 4.921 9.861 14.774 1.00 94.62 94 PHE A O 1
ATOM 731 N N . VAL A 1 95 ? 5.707 8.511 16.377 1.00 95.00 95 VAL A N 1
ATOM 732 C CA . VAL A 1 95 ? 7.042 9.118 16.443 1.00 95.00 95 VAL A CA 1
ATOM 733 C C . VAL A 1 95 ? 8.071 8.118 15.929 1.00 95.00 95 VAL A C 1
ATOM 735 O O . VAL A 1 95 ? 8.214 7.021 16.468 1.00 95.00 95 VAL A O 1
ATOM 738 N N . VAL A 1 96 ? 8.813 8.505 14.891 1.00 92.69 96 VAL A N 1
ATOM 739 C CA . VAL A 1 96 ? 9.905 7.687 14.348 1.00 92.69 96 VAL A CA 1
ATOM 740 C C . VAL A 1 96 ? 11.091 7.721 15.308 1.00 92.69 96 VAL A C 1
ATOM 742 O O . VAL A 1 96 ? 11.453 8.781 15.820 1.00 92.69 96 VAL A O 1
ATOM 745 N N . ALA A 1 97 ? 11.719 6.567 15.540 1.00 91.94 97 ALA A N 1
ATOM 746 C CA . ALA A 1 97 ? 12.882 6.457 16.415 1.00 91.94 97 ALA A CA 1
ATOM 747 C C . ALA A 1 97 ? 13.971 7.484 16.046 1.00 91.94 97 ALA A C 1
ATOM 749 O O . ALA A 1 97 ? 14.363 7.606 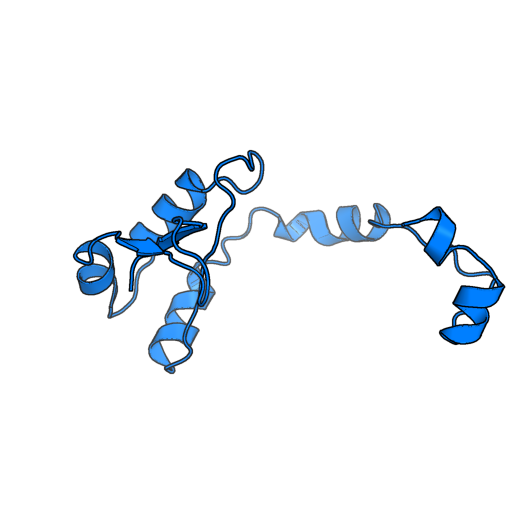14.887 1.00 91.94 97 ALA A O 1
ATOM 750 N N . GLY A 1 98 ? 14.454 8.227 17.045 1.00 90.75 98 GLY A N 1
ATOM 751 C CA . GLY A 1 98 ? 15.437 9.299 16.854 1.00 90.75 98 GLY A CA 1
ATOM 752 C C . GLY A 1 98 ? 14.847 10.651 16.432 1.00 90.75 98 GLY A C 1
ATOM 753 O O . GLY A 1 98 ? 15.601 11.611 16.287 1.00 90.75 98 GLY A O 1
ATOM 754 N N . ASN A 1 99 ? 13.525 10.759 16.278 1.00 88.19 99 ASN A N 1
ATOM 755 C CA . ASN A 1 99 ? 12.826 12.014 16.018 1.00 88.19 99 ASN A CA 1
ATOM 756 C C . ASN A 1 99 ? 11.992 12.430 17.242 1.00 88.19 99 ASN A C 1
ATOM 758 O O . ASN A 1 99 ? 11.470 11.588 17.966 1.00 88.19 99 ASN A O 1
ATOM 762 N N . SER A 1 100 ? 11.876 13.735 17.486 1.00 87.12 100 SER A N 1
ATOM 763 C CA . SER A 1 100 ? 11.014 14.300 18.533 1.00 87.12 100 SER A CA 1
ATOM 764 C C . SER A 1 100 ? 9.667 14.788 17.999 1.00 87.12 100 SER A C 1
ATOM 766 O O . SER A 1 100 ? 8.762 15.070 18.782 1.00 87.12 100 SER A O 1
ATOM 768 N N . LYS A 1 101 ? 9.524 14.904 16.673 1.00 93.38 101 LYS A N 1
ATOM 769 C CA . LYS A 1 101 ? 8.281 15.309 16.015 1.00 93.38 101 LYS A CA 1
ATOM 770 C C . LYS A 1 101 ? 7.457 14.092 15.616 1.00 93.38 101 LYS A C 1
ATOM 772 O O . LYS A 1 101 ? 8.004 13.073 15.194 1.00 93.38 101 LYS A O 1
ATOM 777 N N . SER A 1 102 ? 6.139 14.247 15.706 1.00 93.94 102 SER A N 1
ATOM 778 C CA . SER A 1 102 ? 5.203 13.287 15.130 1.00 93.94 102 SER A CA 1
ATOM 779 C C . SER A 1 102 ? 5.371 13.227 13.609 1.00 93.94 102 SER A C 1
ATOM 781 O O . SER A 1 102 ? 5.521 14.263 12.960 1.00 93.94 102 SER A O 1
ATOM 783 N N . ALA A 1 103 ? 5.349 12.014 13.064 1.00 93.44 103 ALA A N 1
ATOM 784 C CA . ALA A 1 103 ? 5.337 11.716 11.636 1.00 93.44 103 ALA A CA 1
ATOM 785 C C . ALA A 1 103 ? 3.929 11.361 11.120 1.00 93.44 103 ALA A C 1
ATOM 787 O O . ALA A 1 103 ? 3.770 11.118 9.928 1.00 93.44 103 ALA A O 1
ATOM 788 N N . GLY A 1 104 ? 2.925 11.318 12.001 1.00 94.31 104 GLY A N 1
ATOM 789 C CA . GLY A 1 104 ? 1.539 10.995 11.664 1.00 94.31 104 GLY A CA 1
ATOM 790 C C . GLY A 1 104 ? 0.766 10.484 12.877 1.00 94.31 104 GLY A C 1
ATOM 791 O O . GLY A 1 104 ? 1.174 10.698 14.019 1.00 94.31 104 GLY A O 1
ATOM 792 N N . GLU A 1 105 ? -0.328 9.774 12.635 1.00 95.00 105 GLU A N 1
ATOM 793 C CA . GLU A 1 105 ? -1.091 9.072 13.670 1.00 95.00 105 GLU A CA 1
ATOM 794 C C . GLU A 1 105 ? -1.091 7.564 13.411 1.00 95.00 105 GLU A C 1
ATOM 796 O O . GLU A 1 105 ? -0.940 7.117 12.274 1.00 95.00 105 GLU A O 1
ATOM 801 N N . VAL A 1 106 ? -1.234 6.773 14.475 1.00 94.88 106 VAL A N 1
ATOM 802 C CA . VAL A 1 106 ? -1.323 5.311 14.404 1.00 94.88 106 VAL A CA 1
ATOM 803 C C . VAL A 1 106 ? -2.361 4.779 15.392 1.00 94.88 106 VAL A C 1
ATOM 805 O O . VAL A 1 106 ? -2.481 5.282 16.508 1.00 94.88 106 VAL A O 1
ATOM 808 N N . ASN A 1 107 ? -3.081 3.740 14.976 1.00 92.12 107 ASN A N 1
ATOM 809 C CA . ASN A 1 107 ? -4.013 2.942 15.774 1.00 92.12 107 ASN A CA 1
ATOM 810 C C . ASN A 1 107 ? -3.531 1.469 15.739 1.00 92.12 107 ASN A C 1
ATOM 812 O O . ASN A 1 107 ? -2.999 1.033 14.715 1.00 92.12 107 ASN A O 1
ATOM 816 N N . TRP A 1 108 ? -3.655 0.739 16.857 1.00 82.31 108 TRP A N 1
ATOM 817 C CA . TRP A 1 108 ? -3.135 -0.624 17.060 1.00 82.31 108 TRP A CA 1
ATOM 818 C C . TRP A 1 108 ? -4.216 -1.647 17.426 1.00 82.31 108 TRP A C 1
ATOM 820 O O . TRP A 1 108 ? -5.007 -1.378 18.360 1.00 82.31 108 TRP A O 1
#

InterPro domains:
  IPR001563 Peptidase S10, serine carboxypeptidase [PF00450] (1-103)
  IPR029058 Alpha/Beta hydrolase fold [G3DSA:3.40.50.1820] (1-106)
  IPR029058 Alpha/Beta hydrolase fold [SSF53474] (3-106)

Secondary structure (DSSP, 8-state):
-HHHHT-HHHHHHHT--TTSPP-SS-HHHHHHHGGGTT---GGGHHHHHHTT--------TT-STT-HHHHHHHHHH--STTHHHHHHSPPEEEE-TT-SSEEEEE--

pLDDT: mean 95.68, std 2.41, range [82.31, 98.19]

Sequence (108 aa):
MENFLSEDTLKSALGVGNDIEFVSCSSEVYDAMMGDWMLDFEVGIPALLESGIKVLIYAGEYDLICNWLGNSNWVDGMKWSGQRKFQAAASVPFVVAGNSKSAGEVNW

Radius of gyration: 20.17 Å; chains: 1; bounding box: 42×32×48 Å

Foldseek 3Di:
DQVVCLDPVNCVVVVHDNPDHDDPDDPVVVVVCVVCVPPDPLLVVQVCVVVVHDDDDDADCPDDPCHPVVVVVVLLVRDHPCNVVQVPWDWDFDDDPPGPDGPGTDTD

Organism: NCBI:txid586398